Protein AF-A0A8X6NYB4-F1 (afdb_monomer)

Secondary structure (DSSP, 8-state):
-EETTEE--EEE-TT-SSEEE-GGG--GGGEEEEEEEEE-TT-S-EEEEEEEEEEEE-SS-EEEEEEEEPTT--TTPPEEE-HHHHHHHHHHHHT---SS----TT--S----GGGHHHHTT--PPP-

Structure (mmCIF, N/CA/C/O backbone):
data_AF-A0A8X6NYB4-F1
#
_entry.id   AF-A0A8X6NYB4-F1
#
loop_
_atom_site.group_PDB
_atom_site.id
_atom_site.type_symbol
_atom_site.label_atom_id
_atom_site.label_alt_id
_atom_site.label_comp_id
_atom_site.label_asym_id
_atom_site.label_entity_id
_atom_site.label_seq_id
_atom_site.pdbx_PDB_ins_code
_atom_site.Cartn_x
_atom_site.Cartn_y
_atom_site.Cartn_z
_atom_site.occupancy
_atom_site.B_iso_or_equiv
_atom_site.auth_seq_id
_atom_site.auth_comp_id
_atom_site.auth_asym_id
_atom_site.auth_atom_id
_atom_site.pdbx_PDB_model_num
ATOM 1 N N . MET A 1 1 ? 2.931 -0.846 11.004 1.00 82.31 1 MET A N 1
ATOM 2 C CA . MET A 1 1 ? 1.506 -1.253 10.955 1.00 82.31 1 MET A CA 1
ATOM 3 C C . MET A 1 1 ? 1.412 -2.686 10.452 1.00 82.31 1 MET A C 1
ATOM 5 O O . MET A 1 1 ? 2.409 -3.200 9.953 1.00 82.31 1 MET A O 1
ATOM 9 N N . GLU A 1 2 ? 0.270 -3.347 10.636 1.00 89.12 2 GLU A N 1
ATOM 10 C CA . GLU A 1 2 ? 0.032 -4.689 10.089 1.00 89.12 2 GLU A CA 1
ATOM 11 C C . GLU A 1 2 ? -0.593 -4.563 8.692 1.00 89.12 2 GLU A C 1
ATOM 13 O O . GLU A 1 2 ? -1.690 -4.018 8.559 1.00 89.12 2 GLU A O 1
ATOM 18 N N . ASN A 1 3 ? 0.101 -5.081 7.677 1.00 84.44 3 ASN A N 1
ATOM 19 C CA . ASN A 1 3 ? -0.322 -5.101 6.279 1.00 84.44 3 ASN A CA 1
ATOM 20 C C . ASN A 1 3 ? -0.546 -6.562 5.870 1.00 84.44 3 ASN A C 1
ATOM 22 O O . ASN A 1 3 ? 0.407 -7.343 5.849 1.00 84.44 3 ASN A O 1
ATOM 26 N N . ASN A 1 4 ? -1.790 -6.953 5.585 1.00 90.00 4 ASN A N 1
ATOM 27 C CA . ASN A 1 4 ? -2.158 -8.339 5.251 1.00 90.00 4 ASN A CA 1
ATOM 28 C C . ASN A 1 4 ? -1.640 -9.394 6.261 1.00 90.00 4 ASN A C 1
ATOM 30 O O . ASN A 1 4 ? -1.272 -10.505 5.883 1.00 90.00 4 ASN A O 1
ATOM 34 N N . GLY A 1 5 ? -1.598 -9.063 7.556 1.00 87.44 5 GLY A N 1
ATOM 35 C CA . GLY A 1 5 ? -1.078 -9.964 8.595 1.00 87.44 5 GLY A CA 1
ATOM 36 C C . GLY A 1 5 ? 0.429 -9.870 8.841 1.00 87.44 5 GLY A C 1
ATOM 37 O O . GLY A 1 5 ? 0.932 -10.541 9.737 1.00 87.44 5 GLY A O 1
ATOM 38 N N . VAL A 1 6 ? 1.157 -9.042 8.084 1.00 89.69 6 VAL A N 1
ATOM 39 C CA . VAL A 1 6 ? 2.609 -8.862 8.222 1.00 89.69 6 VAL A CA 1
ATOM 40 C C . VAL A 1 6 ? 2.913 -7.483 8.800 1.00 89.69 6 VAL A C 1
ATOM 42 O O . VAL A 1 6 ? 2.513 -6.461 8.242 1.00 89.69 6 VAL A O 1
ATOM 45 N N . TYR A 1 7 ? 3.656 -7.429 9.905 1.00 90.62 7 TYR A N 1
ATOM 46 C CA . TYR A 1 7 ? 4.111 -6.160 10.472 1.00 90.62 7 TYR A CA 1
ATOM 47 C C . TYR A 1 7 ? 5.225 -5.543 9.627 1.00 90.62 7 TYR A C 1
ATOM 49 O O . TYR A 1 7 ? 6.216 -6.198 9.304 1.00 90.62 7 TYR A O 1
ATOM 57 N N . ARG A 1 8 ? 5.060 -4.263 9.284 1.00 88.94 8 ARG A N 1
ATOM 58 C CA . ARG A 1 8 ? 6.029 -3.476 8.512 1.00 88.94 8 ARG A CA 1
ATOM 59 C C . ARG A 1 8 ? 6.188 -2.072 9.066 1.00 88.94 8 ARG A C 1
ATOM 61 O O . ARG A 1 8 ? 5.236 -1.482 9.591 1.00 88.94 8 ARG A O 1
ATOM 68 N N . VAL A 1 9 ? 7.384 -1.522 8.882 1.00 92.25 9 VAL A N 1
ATOM 69 C CA . VAL A 1 9 ? 7.592 -0.074 8.936 1.00 92.25 9 VAL A CA 1
ATOM 70 C C . VAL A 1 9 ? 6.829 0.547 7.768 1.00 92.25 9 VAL A C 1
ATOM 72 O O . VAL A 1 9 ? 6.904 0.049 6.644 1.00 92.25 9 VAL A O 1
ATOM 75 N N . CYS A 1 10 ? 6.078 1.612 8.044 1.00 91.19 10 CYS A N 1
ATOM 76 C CA . CYS A 1 10 ? 5.372 2.373 7.021 1.00 91.19 10 CYS A CA 1
ATOM 77 C C . CYS A 1 10 ? 5.995 3.764 6.915 1.00 91.19 10 CYS A C 1
ATOM 79 O O . CYS A 1 10 ? 6.133 4.450 7.929 1.00 91.19 10 CYS A O 1
ATOM 81 N N . LEU A 1 11 ? 6.347 4.177 5.701 1.00 93.62 11 LEU A N 1
ATOM 82 C CA . LEU A 1 11 ? 6.820 5.525 5.401 1.00 93.62 11 LEU A CA 1
ATOM 83 C C . LEU A 1 11 ? 5.698 6.295 4.716 1.00 93.62 11 LEU A C 1
ATOM 85 O O . LEU A 1 11 ? 5.092 5.790 3.776 1.00 93.62 11 LEU A O 1
ATOM 89 N N . ARG A 1 12 ? 5.410 7.511 5.180 1.00 93.31 12 ARG A N 1
ATOM 90 C CA . ARG A 1 12 ? 4.460 8.397 4.504 1.00 93.31 12 ARG A CA 1
ATOM 91 C C . ARG A 1 12 ? 5.171 9.093 3.352 1.00 93.31 12 ARG A C 1
ATOM 93 O O . ARG A 1 12 ? 6.018 9.950 3.591 1.00 93.31 12 ARG A O 1
ATOM 100 N N . ASP A 1 13 ? 4.791 8.745 2.133 1.00 91.44 13 ASP A N 1
ATOM 101 C CA . ASP A 1 13 ? 5.290 9.369 0.917 1.00 91.44 13 ASP A CA 1
ATOM 102 C C . ASP A 1 13 ? 4.283 10.416 0.426 1.00 91.44 13 ASP A C 1
ATOM 104 O O . ASP A 1 13 ? 3.249 10.099 -0.166 1.00 91.44 13 ASP A O 1
ATOM 108 N N . THR A 1 14 ? 4.582 11.689 0.693 1.00 88.31 14 THR A N 1
ATOM 109 C CA . THR A 1 14 ? 3.726 12.805 0.274 1.00 88.31 14 THR A CA 1
ATOM 110 C C . THR A 1 14 ? 3.801 13.102 -1.221 1.00 88.31 14 THR A C 1
ATOM 112 O O . THR A 1 14 ? 2.937 13.817 -1.733 1.00 88.31 14 THR A O 1
ATOM 115 N N . GLY A 1 15 ? 4.794 12.558 -1.926 1.00 86.69 15 GLY 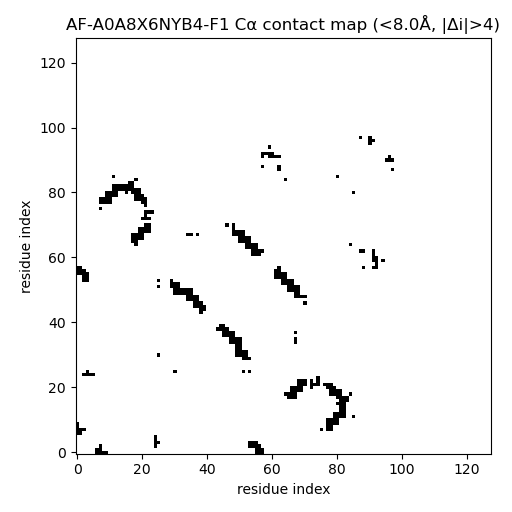A N 1
ATOM 116 C CA . GLY A 1 15 ? 4.901 12.640 -3.379 1.00 86.69 15 GLY A CA 1
ATOM 117 C C . GLY A 1 15 ? 4.076 11.573 -4.096 1.00 86.69 15 GLY A C 1
ATOM 118 O O . GLY A 1 15 ? 3.806 11.722 -5.288 1.00 86.69 15 GLY A O 1
ATOM 119 N N . SER A 1 16 ? 3.640 10.525 -3.388 1.00 87.19 16 SER A N 1
ATOM 120 C CA . SER A 1 16 ? 2.955 9.401 -4.015 1.00 87.19 16 SER A C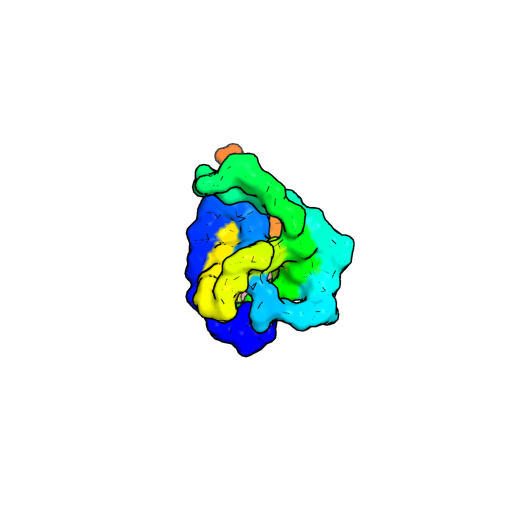A 1
ATOM 121 C C . SER A 1 16 ? 1.430 9.532 -4.022 1.00 87.19 16 SER A C 1
ATOM 123 O O . SER A 1 16 ? 0.772 9.840 -3.019 1.00 87.19 16 SER A O 1
ATOM 125 N N . SER A 1 17 ? 0.849 9.237 -5.185 1.00 85.38 17 SER A N 1
ATOM 126 C CA . SER A 1 17 ? -0.595 9.116 -5.398 1.00 85.38 17 SER A CA 1
ATOM 127 C C . SER A 1 17 ? -1.132 7.712 -5.100 1.00 85.38 17 SER A C 1
ATOM 129 O O . SER A 1 17 ? -2.342 7.556 -4.921 1.00 85.38 17 SER A O 1
ATOM 131 N N . ILE A 1 18 ? -0.253 6.708 -5.019 1.00 91.94 18 ILE A N 1
ATOM 132 C CA . ILE A 1 18 ? -0.599 5.310 -4.760 1.00 91.94 18 ILE A CA 1
ATOM 133 C C . ILE A 1 18 ? 0.334 4.705 -3.715 1.00 91.94 18 ILE A C 1
ATOM 135 O O . ILE A 1 18 ? 1.500 5.076 -3.601 1.00 91.94 18 ILE A O 1
ATOM 139 N N . ASP A 1 19 ? -0.173 3.759 -2.940 1.00 94.88 19 ASP A N 1
ATOM 140 C CA . ASP A 1 19 ? 0.683 3.022 -2.026 1.00 94.88 19 ASP A CA 1
ATOM 141 C C . ASP A 1 19 ? 1.645 2.111 -2.792 1.00 94.88 19 ASP A C 1
ATOM 143 O O . ASP A 1 19 ? 1.325 1.610 -3.874 1.00 94.88 19 ASP A O 1
ATOM 147 N N . VAL A 1 20 ? 2.802 1.840 -2.194 1.00 94.44 20 VAL A N 1
ATOM 148 C CA . VAL A 1 20 ? 3.753 0.853 -2.706 1.00 94.44 20 VAL A CA 1
ATOM 149 C C . VAL A 1 20 ? 4.049 -0.164 -1.616 1.00 94.44 20 VAL A C 1
ATOM 151 O O . VAL A 1 20 ? 4.368 0.177 -0.476 1.00 94.44 20 VAL A O 1
ATOM 154 N N . CYS A 1 21 ? 3.941 -1.435 -1.974 1.00 94.69 21 CYS A N 1
ATOM 155 C CA . CYS A 1 21 ? 4.174 -2.563 -1.087 1.00 94.69 21 CYS A CA 1
ATOM 156 C C . CYS A 1 21 ? 5.191 -3.526 -1.699 1.00 94.69 21 CYS A C 1
ATOM 158 O O . CYS A 1 21 ? 5.522 -3.446 -2.881 1.00 94.69 21 CYS A O 1
ATOM 160 N N . VAL A 1 22 ? 5.680 -4.467 -0.900 1.00 93.50 22 VAL A N 1
ATOM 161 C CA . VAL A 1 22 ? 6.563 -5.528 -1.391 1.00 93.50 22 VAL A CA 1
ATOM 162 C C . VAL A 1 22 ? 5.766 -6.796 -1.664 1.00 93.50 22 VAL A C 1
ATOM 164 O O . VAL A 1 22 ? 4.747 -7.050 -1.023 1.00 93.50 22 VAL A O 1
ATOM 167 N N . ARG A 1 23 ? 6.260 -7.666 -2.547 1.00 93.38 23 ARG A N 1
ATOM 168 C CA . ARG A 1 23 ? 5.539 -8.896 -2.906 1.00 93.38 23 ARG A CA 1
ATOM 169 C C . ARG A 1 23 ? 5.287 -9.835 -1.718 1.00 93.38 23 ARG A C 1
ATOM 171 O O . ARG A 1 23 ? 4.268 -10.514 -1.691 1.00 93.38 23 ARG A O 1
ATOM 178 N N . SER A 1 24 ? 6.176 -9.856 -0.725 1.00 91.19 24 SER A N 1
ATOM 179 C CA . SER A 1 24 ? 6.101 -10.789 0.410 1.00 91.19 24 SER A CA 1
ATOM 180 C C . SER A 1 24 ? 4.928 -10.553 1.371 1.00 91.19 24 SER A C 1
ATOM 182 O O . SER A 1 24 ? 4.641 -11.436 2.173 1.00 91.19 24 SER A O 1
ATOM 184 N N . CYS A 1 25 ? 4.220 -9.418 1.295 1.00 87.38 25 CYS A N 1
ATOM 185 C CA . CYS A 1 25 ? 2.976 -9.209 2.050 1.00 87.38 25 CYS A CA 1
ATOM 186 C C . CYS A 1 25 ? 1.702 -9.530 1.245 1.00 87.38 25 CYS A C 1
ATOM 188 O O . CYS A 1 25 ? 0.601 -9.247 1.712 1.00 87.38 25 CYS A O 1
ATOM 190 N N . ILE A 1 26 ? 1.826 -10.093 0.039 1.00 94.00 26 ILE A N 1
ATOM 191 C CA . ILE A 1 26 ? 0.720 -10.238 -0.916 1.00 94.00 26 ILE A CA 1
ATOM 192 C C . ILE A 1 26 ? 0.514 -11.709 -1.266 1.00 94.00 26 ILE A C 1
ATOM 194 O O . ILE A 1 26 ? 1.428 -12.366 -1.767 1.00 94.00 26 ILE A O 1
ATOM 198 N N . LYS A 1 27 ? -0.701 -12.221 -1.064 1.00 95.19 27 LYS A N 1
ATOM 199 C CA . LYS A 1 27 ? -1.108 -13.537 -1.579 1.00 95.19 27 LYS A CA 1
ATOM 200 C C . LYS A 1 27 ? -1.556 -13.403 -3.030 1.00 95.19 27 LYS A C 1
ATOM 202 O O . LYS A 1 27 ? -1.861 -12.312 -3.496 1.00 95.19 27 LYS A O 1
ATOM 207 N N . GLU A 1 28 ? -1.622 -14.500 -3.777 1.00 94.25 28 GLU A N 1
ATOM 208 C CA . GLU A 1 28 ? -2.164 -14.441 -5.146 1.00 94.25 28 GLU A CA 1
ATOM 209 C C . GLU A 1 28 ? -3.618 -13.962 -5.183 1.00 94.25 28 GLU A C 1
ATOM 211 O O . GLU A 1 28 ? -3.970 -13.170 -6.047 1.00 94.25 28 GLU A O 1
ATOM 216 N N . SER A 1 29 ? -4.427 -14.335 -4.187 1.00 95.94 29 SER A N 1
ATOM 217 C CA . SER A 1 29 ? -5.816 -13.878 -4.048 1.00 95.94 29 SER A CA 1
ATOM 218 C C . SER A 1 29 ? -5.972 -12.372 -3.825 1.00 95.94 29 SER A C 1
ATOM 220 O O . SER A 1 29 ? -7.078 -11.854 -3.946 1.00 95.94 29 SER A O 1
ATOM 222 N N . ASP A 1 30 ? -4.896 -11.680 -3.444 1.00 96.31 30 ASP A N 1
ATOM 223 C CA . ASP A 1 30 ? -4.914 -10.238 -3.198 1.00 96.31 30 ASP A CA 1
ATOM 224 C C . ASP A 1 30 ? -4.626 -9.437 -4.479 1.00 96.31 30 ASP A C 1
ATOM 226 O O . ASP A 1 30 ? -4.801 -8.219 -4.487 1.00 96.31 30 ASP A O 1
ATOM 230 N N . LEU A 1 31 ? -4.180 -10.093 -5.556 1.00 97.19 31 LEU A N 1
ATOM 231 C CA . LEU A 1 31 ? -3.923 -9.449 -6.842 1.00 97.19 31 LEU A CA 1
ATOM 232 C C . LEU A 1 31 ? -5.236 -9.031 -7.506 1.00 97.19 31 LEU A C 1
ATOM 234 O O . LEU A 1 31 ? -6.216 -9.774 -7.507 1.00 97.19 31 LEU A O 1
ATOM 238 N N . LEU A 1 32 ? -5.242 -7.838 -8.098 1.00 96.69 32 LEU A N 1
ATOM 239 C CA . LEU A 1 32 ? -6.439 -7.261 -8.717 1.00 96.69 32 LEU A CA 1
ATOM 240 C C . LEU A 1 32 ? -6.539 -7.521 -10.225 1.00 96.69 32 LEU A C 1
ATOM 242 O O . LEU A 1 32 ? -7.564 -7.206 -10.820 1.00 96.69 32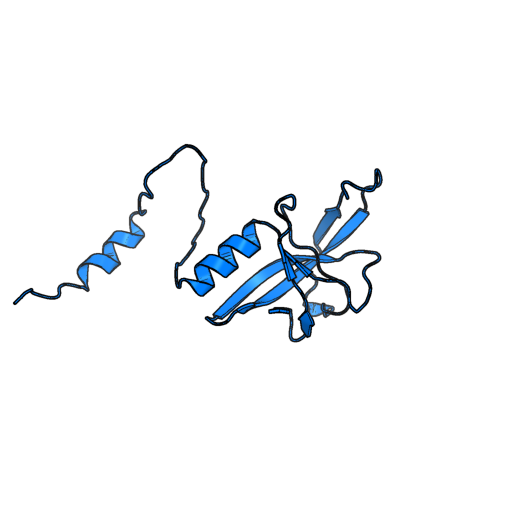 LEU A O 1
ATOM 246 N N . GLY A 1 33 ? -5.487 -8.062 -10.847 1.00 96.38 33 GLY A N 1
ATOM 247 C CA . GLY A 1 33 ? -5.396 -8.182 -12.308 1.00 96.38 33 GLY A CA 1
ATOM 248 C C . GLY A 1 33 ? -5.285 -6.833 -13.031 1.00 96.38 33 GLY A C 1
ATOM 249 O O . GLY A 1 33 ? -5.449 -6.771 -14.244 1.00 96.38 33 GLY A O 1
ATOM 250 N N . GLU A 1 34 ? -5.034 -5.757 -12.284 1.00 96.06 34 GLU A N 1
ATOM 251 C CA . GLU A 1 34 ? -4.764 -4.411 -12.783 1.00 96.06 34 GLU A CA 1
ATOM 252 C C . GLU A 1 34 ? -3.267 -4.115 -12.632 1.00 96.06 34 GLU A C 1
ATOM 254 O O . GLU A 1 34 ? -2.663 -4.528 -11.639 1.00 96.06 34 GLU A O 1
ATOM 259 N N . ASP A 1 35 ? -2.703 -3.331 -13.549 1.00 95.50 35 ASP A N 1
ATOM 260 C CA . ASP A 1 35 ? -1.312 -2.876 -13.501 1.00 95.50 35 ASP A CA 1
ATOM 261 C C . ASP A 1 35 ? -1.228 -1.344 -13.464 1.00 95.50 35 ASP A C 1
ATOM 263 O O . ASP A 1 35 ? -2.104 -0.633 -13.967 1.00 95.50 35 ASP A O 1
ATOM 267 N N . VAL A 1 36 ? -0.148 -0.821 -12.883 1.00 94.12 36 VAL A N 1
ATOM 268 C CA . VAL A 1 36 ? 0.171 0.610 -12.853 1.00 94.12 36 VAL A CA 1
ATOM 269 C C . VAL A 1 36 ? 1.622 0.847 -13.255 1.00 94.12 36 VAL A C 1
ATOM 271 O O . VAL A 1 36 ? 2.509 0.065 -12.926 1.00 94.12 36 VAL A O 1
ATOM 274 N N . TRP A 1 37 ? 1.880 1.960 -13.936 1.00 92.69 37 TRP A N 1
ATOM 275 C CA . TRP A 1 37 ? 3.239 2.410 -14.213 1.00 92.69 37 TRP A CA 1
ATOM 276 C C . TRP A 1 37 ? 3.778 3.215 -13.031 1.00 92.69 37 TRP A C 1
ATOM 278 O O . TRP A 1 37 ? 3.239 4.269 -12.691 1.00 92.69 37 TRP A O 1
ATOM 288 N N . LEU A 1 38 ? 4.848 2.723 -12.414 1.00 88.19 38 LEU A N 1
ATOM 289 C CA . LEU A 1 38 ? 5.593 3.425 -11.378 1.00 88.19 38 LEU A CA 1
ATOM 290 C C . LEU A 1 38 ? 6.787 4.140 -12.002 1.00 88.19 38 LEU A C 1
ATOM 292 O O . LEU A 1 38 ? 7.621 3.510 -12.652 1.00 88.19 38 LEU A O 1
ATOM 296 N N . LYS A 1 39 ? 6.884 5.448 -11.762 1.00 86.19 39 LYS A N 1
ATOM 297 C CA . LYS A 1 39 ? 8.074 6.244 -12.061 1.00 86.19 39 LYS A CA 1
ATOM 298 C C . LYS A 1 39 ? 8.708 6.687 -10.751 1.00 86.19 39 LYS A C 1
ATOM 300 O O . LYS A 1 39 ? 8.084 7.419 -9.982 1.00 86.19 39 LYS A O 1
ATOM 305 N N . SER A 1 40 ? 9.932 6.239 -10.500 1.00 79.88 40 SER A N 1
ATOM 306 C CA . SER A 1 40 ? 10.717 6.721 -9.365 1.00 79.88 40 SER A CA 1
ATOM 307 C C . SER A 1 40 ? 11.286 8.107 -9.685 1.00 79.88 40 SER A C 1
ATOM 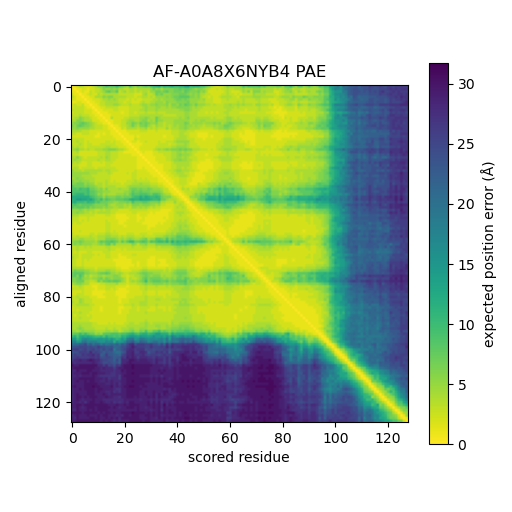309 O O . SER A 1 40 ? 11.711 8.333 -10.810 1.00 79.88 40 SER A O 1
ATOM 311 N N . PRO A 1 41 ? 11.370 9.046 -8.729 1.00 80.50 41 PRO A N 1
ATOM 312 C CA . PRO A 1 41 ? 12.138 10.278 -8.924 1.00 80.50 41 PRO A CA 1
ATOM 313 C C . PRO A 1 41 ? 13.646 10.040 -9.103 1.00 80.50 41 PRO A C 1
ATOM 315 O O . PRO A 1 41 ? 14.351 10.931 -9.563 1.00 80.50 41 PRO A O 1
ATOM 318 N N . LEU A 1 42 ? 14.139 8.869 -8.686 1.00 82.19 42 LEU A N 1
ATOM 319 C CA . LEU A 1 42 ? 15.554 8.489 -8.742 1.00 82.19 42 LEU A CA 1
ATOM 320 C C . LEU A 1 42 ? 15.920 7.699 -10.004 1.00 82.19 42 LEU A C 1
ATOM 322 O O . LEU A 1 42 ? 17.094 7.397 -10.196 1.00 82.19 42 LEU A O 1
ATOM 326 N N . ASP A 1 43 ? 14.931 7.332 -10.820 1.00 80.75 43 ASP A N 1
ATOM 327 C CA . ASP A 1 43 ? 15.126 6.531 -12.025 1.00 80.75 43 ASP A CA 1
ATOM 328 C C . ASP A 1 43 ? 14.334 7.138 -13.188 1.00 80.75 43 ASP A C 1
ATOM 330 O O . ASP A 1 43 ? 13.170 7.520 -13.047 1.00 80.75 43 ASP A O 1
ATOM 334 N N . ASP A 1 44 ? 14.956 7.221 -14.358 1.00 83.19 44 ASP A N 1
ATOM 335 C CA . ASP A 1 44 ? 14.277 7.676 -15.570 1.00 83.19 44 ASP A CA 1
ATOM 336 C C . ASP A 1 44 ? 13.398 6.576 -16.186 1.00 83.19 44 ASP A C 1
ATOM 338 O O . ASP A 1 44 ? 12.544 6.860 -17.036 1.00 83.19 44 ASP A O 1
ATOM 342 N N . VAL A 1 45 ? 13.555 5.329 -15.731 1.00 86.19 45 VAL A N 1
ATOM 343 C CA . VAL A 1 45 ? 12.769 4.181 -16.180 1.00 86.19 45 VAL A CA 1
ATOM 344 C C . VAL A 1 45 ? 11.421 4.113 -15.455 1.00 86.19 45 VAL A C 1
ATOM 346 O O . VAL A 1 45 ? 11.304 4.289 -14.243 1.00 86.19 45 VAL A O 1
ATOM 349 N N . CYS A 1 46 ? 10.364 3.839 -16.224 1.00 87.25 46 CYS A N 1
ATOM 350 C CA . CYS A 1 46 ? 9.052 3.492 -15.686 1.00 87.25 46 CYS A CA 1
ATOM 351 C C . CYS A 1 46 ? 8.900 1.970 -15.635 1.00 87.25 46 CYS A C 1
ATOM 353 O O . CYS A 1 46 ? 9.172 1.282 -16.620 1.00 87.25 46 CYS A O 1
ATOM 355 N N . HIS A 1 47 ? 8.400 1.449 -14.519 1.00 87.62 47 HIS A N 1
ATOM 356 C CA . HIS A 1 47 ? 8.152 0.021 -14.335 1.00 87.62 47 HIS A CA 1
ATOM 357 C C . HIS A 1 47 ? 6.654 -0.264 -14.317 1.00 87.62 47 HIS A C 1
ATOM 359 O O . HIS A 1 47 ? 5.896 0.450 -13.667 1.00 87.62 47 HIS A O 1
ATOM 365 N N . CYS A 1 48 ? 6.226 -1.319 -15.008 1.00 93.00 48 CYS A N 1
ATOM 366 C CA . CYS A 1 48 ? 4.866 -1.831 -14.888 1.00 93.00 48 CYS A CA 1
ATOM 367 C C . CYS A 1 48 ? 4.787 -2.715 -13.640 1.00 93.00 48 CYS A C 1
ATOM 369 O O . CYS A 1 48 ? 5.502 -3.714 -13.542 1.00 93.00 48 CYS A O 1
ATOM 371 N N . SER A 1 49 ? 3.936 -2.338 -12.692 1.00 94.25 49 SER A N 1
ATOM 372 C CA . SER A 1 49 ? 3.766 -3.017 -11.412 1.00 94.25 49 SER A CA 1
ATOM 373 C C . SER A 1 49 ? 2.319 -3.466 -11.234 1.00 94.25 49 SER A C 1
ATOM 375 O O . SER A 1 49 ? 1.416 -2.636 -11.357 1.00 94.25 49 SER A O 1
ATOM 377 N N . PRO A 1 50 ? 2.077 -4.733 -10.863 1.00 96.38 50 PRO A N 1
ATOM 378 C CA . PRO A 1 50 ? 0.734 -5.197 -10.561 1.00 96.38 50 PRO A CA 1
ATOM 379 C C . PRO A 1 50 ? 0.182 -4.522 -9.311 1.00 96.38 50 PRO A C 1
ATOM 381 O O . PRO A 1 50 ? 0.918 -4.191 -8.372 1.00 96.38 50 PRO A O 1
ATOM 384 N N . LEU A 1 51 ? -1.136 -4.349 -9.297 1.00 97.25 51 LEU A N 1
ATOM 385 C CA . LEU A 1 51 ? -1.881 -3.845 -8.157 1.00 97.25 51 LEU A CA 1
ATOM 386 C C . LEU A 1 51 ? -2.392 -4.986 -7.284 1.00 97.25 51 LEU A C 1
ATOM 388 O O . LEU A 1 51 ? -2.943 -5.986 -7.754 1.00 97.25 51 LEU A O 1
ATOM 392 N N . ALA A 1 52 ? -2.270 -4.776 -5.981 1.00 96.88 52 ALA A N 1
ATOM 393 C CA . ALA A 1 52 ? -2.811 -5.654 -4.965 1.00 96.88 52 ALA A CA 1
ATOM 394 C C . ALA A 1 52 ? -3.729 -4.898 -4.010 1.00 96.88 52 ALA A C 1
ATOM 396 O O . ALA A 1 52 ? -3.536 -3.715 -3.712 1.00 96.88 52 ALA A O 1
ATOM 397 N N . LYS A 1 53 ? -4.721 -5.614 -3.488 1.00 96.69 53 LYS A N 1
ATOM 398 C CA . LYS A 1 53 ? -5.526 -5.174 -2.359 1.00 96.69 53 LYS A CA 1
ATOM 399 C C . LYS A 1 53 ? -4.722 -5.349 -1.075 1.00 96.69 53 LYS A C 1
ATOM 401 O O . LYS A 1 53 ? -4.274 -6.445 -0.745 1.00 96.69 53 LYS A O 1
ATOM 406 N N . ILE A 1 54 ? -4.599 -4.268 -0.319 1.00 95.00 54 ILE A N 1
ATOM 407 C CA . ILE A 1 54 ? -3.949 -4.255 0.986 1.00 95.00 54 ILE A CA 1
ATOM 408 C C . ILE A 1 54 ? -4.989 -3.990 2.051 1.00 95.00 54 ILE A C 1
ATOM 410 O O . ILE A 1 54 ? -5.754 -3.029 1.971 1.00 95.00 54 ILE A O 1
ATOM 414 N N . LYS A 1 55 ? -4.975 -4.835 3.072 1.00 94.38 55 LYS A N 1
ATOM 415 C CA . LYS A 1 55 ? -5.651 -4.616 4.338 1.00 94.38 55 LYS A CA 1
ATOM 416 C C . LYS A 1 55 ? -4.641 -4.067 5.341 1.00 94.38 55 LYS A C 1
ATOM 418 O O . LYS A 1 55 ? -3.698 -4.772 5.700 1.00 94.38 55 LYS A O 1
ATOM 423 N N . ILE A 1 56 ? -4.857 -2.841 5.806 1.00 92.12 56 ILE A N 1
ATOM 424 C CA . ILE A 1 56 ? -4.036 -2.212 6.847 1.00 92.12 56 ILE A CA 1
ATOM 425 C C . ILE A 1 56 ? -4.849 -2.183 8.136 1.00 92.12 56 ILE A C 1
ATOM 427 O O . ILE A 1 56 ? -5.938 -1.602 8.166 1.00 92.12 56 ILE A O 1
ATOM 431 N N . LYS A 1 57 ? -4.329 -2.793 9.205 1.00 90.94 57 LYS A N 1
ATOM 432 C CA . LYS A 1 57 ? -4.929 -2.649 10.537 1.00 90.94 57 LYS A CA 1
ATOM 433 C C . LYS A 1 57 ? -4.402 -1.398 11.229 1.00 90.94 57 LYS A C 1
ATOM 435 O O . LYS A 1 57 ? -3.190 -1.181 11.309 1.00 90.94 57 LYS A O 1
ATOM 440 N N . THR A 1 58 ? -5.329 -0.614 11.760 1.00 85.94 58 THR A N 1
ATOM 441 C CA . THR A 1 58 ? -5.075 0.547 12.615 1.00 85.94 58 THR A CA 1
ATOM 442 C C . THR A 1 58 ? -5.527 0.234 14.041 1.00 85.94 58 THR A C 1
ATOM 444 O O . THR A 1 58 ? -6.106 -0.815 14.321 1.00 85.94 58 THR A O 1
ATOM 447 N N . ILE A 1 59 ? -5.284 1.162 14.965 1.00 85.06 59 ILE A N 1
ATOM 448 C CA . ILE A 1 59 ? -5.681 1.017 16.373 1.00 85.06 59 ILE A CA 1
ATOM 449 C C . ILE A 1 59 ? -7.216 0.987 16.518 1.00 85.06 59 ILE A C 1
ATOM 451 O O . ILE A 1 59 ? -7.746 0.402 17.458 1.00 85.06 59 ILE A O 1
ATOM 455 N N . ARG A 1 60 ? -7.943 1.621 15.586 1.00 84.31 60 ARG A N 1
ATOM 456 C CA . ARG A 1 60 ? -9.401 1.829 15.660 1.00 84.31 60 ARG A CA 1
ATOM 457 C C . ARG A 1 60 ? -10.203 1.074 14.608 1.00 84.31 60 ARG A C 1
ATOM 459 O O . ARG A 1 60 ? -11.425 1.198 14.581 1.00 84.31 60 ARG A O 1
ATOM 466 N N . GLY A 1 61 ? -9.547 0.303 13.750 1.00 86.62 61 GLY A N 1
ATOM 467 C CA . GLY A 1 61 ? -10.228 -0.455 12.716 1.00 86.62 61 GLY A CA 1
ATOM 468 C C . GLY A 1 61 ? -9.282 -0.965 11.648 1.00 86.62 61 GLY A C 1
ATOM 469 O O . GLY A 1 61 ? -8.092 -1.174 11.868 1.00 86.62 61 GLY A O 1
ATOM 470 N N . GLU A 1 62 ? -9.836 -1.188 10.468 1.00 90.38 62 GLU A N 1
ATOM 471 C CA . GLU A 1 62 ? -9.112 -1.730 9.331 1.00 90.38 62 GLU A CA 1
ATOM 472 C C . GLU A 1 62 ? -9.491 -0.922 8.096 1.00 90.38 62 GLU A C 1
ATOM 474 O O . GLU A 1 62 ? -10.658 -0.567 7.912 1.00 90.38 62 GLU A O 1
ATOM 479 N N . ILE A 1 63 ? -8.510 -0.637 7.247 1.00 90.69 63 ILE A N 1
ATOM 480 C CA . ILE A 1 63 ? -8.738 0.009 5.957 1.00 90.69 63 ILE A CA 1
ATOM 481 C C . ILE A 1 63 ? -8.312 -0.923 4.829 1.00 90.69 63 ILE A C 1
ATOM 483 O O . ILE A 1 63 ? -7.397 -1.735 4.982 1.00 90.69 63 ILE A O 1
ATOM 487 N N . TYR A 1 64 ? -8.973 -0.780 3.684 1.00 91.75 64 TYR A N 1
ATOM 488 C CA . TYR A 1 64 ? -8.597 -1.459 2.453 1.00 91.75 64 TYR A CA 1
ATOM 489 C C . TYR A 1 64 ? -8.148 -0.431 1.427 1.00 91.75 64 TYR A C 1
ATOM 491 O O . TYR A 1 64 ? -8.847 0.551 1.182 1.00 91.75 64 TYR A O 1
ATOM 499 N N . THR A 1 65 ? -6.997 -0.672 0.817 1.00 93.12 65 THR A N 1
ATOM 500 C CA . THR A 1 65 ? -6.414 0.208 -0.195 1.00 93.12 65 THR A CA 1
ATOM 501 C C . THR A 1 65 ? -5.794 -0.605 -1.326 1.00 93.12 65 THR A C 1
ATOM 503 O O . THR A 1 65 ? -5.653 -1.826 -1.218 1.00 93.12 65 THR A O 1
ATOM 506 N N . LYS A 1 66 ? -5.481 0.059 -2.438 1.00 94.94 66 LYS A N 1
ATOM 507 C CA . LYS A 1 66 ? -4.733 -0.526 -3.552 1.00 94.94 66 LYS A CA 1
ATOM 508 C C . LYS A 1 66 ? -3.275 -0.100 -3.422 1.00 94.94 66 LYS A C 1
ATOM 510 O O . LYS A 1 66 ? -3.010 1.088 -3.247 1.00 94.94 66 LYS A O 1
ATOM 515 N N . ALA A 1 67 ? -2.355 -1.046 -3.555 1.00 95.81 67 ALA A N 1
ATOM 516 C CA . ALA A 1 67 ? -0.929 -0.762 -3.607 1.00 95.81 67 ALA A CA 1
ATOM 517 C C . ALA A 1 67 ? -0.299 -1.396 -4.838 1.00 95.81 67 ALA A C 1
ATOM 519 O O . ALA A 1 67 ? -0.643 -2.516 -5.221 1.00 95.81 67 ALA A O 1
ATOM 520 N N . ALA A 1 68 ? 0.652 -0.683 -5.424 1.00 96.00 68 ALA A N 1
ATOM 521 C CA . ALA A 1 68 ? 1.533 -1.236 -6.429 1.00 96.00 68 ALA A CA 1
ATOM 522 C C . ALA A 1 68 ? 2.576 -2.137 -5.766 1.00 96.00 68 ALA A C 1
ATOM 524 O O . ALA A 1 68 ? 3.083 -1.834 -4.680 1.00 96.00 68 ALA A O 1
ATOM 525 N N . ILE A 1 69 ? 2.907 -3.250 -6.411 1.00 95.38 69 ILE A N 1
ATOM 526 C CA . ILE A 1 69 ? 3.972 -4.131 -5.939 1.00 95.38 69 ILE A CA 1
ATOM 527 C C . ILE A 1 69 ? 5.309 -3.629 -6.490 1.00 95.38 69 ILE A C 1
ATOM 529 O O . ILE A 1 69 ? 5.500 -3.543 -7.705 1.00 95.38 69 ILE A O 1
ATOM 533 N N . LYS A 1 70 ? 6.245 -3.315 -5.591 1.00 91.56 70 LYS A N 1
ATOM 534 C CA . LYS A 1 70 ? 7.616 -2.926 -5.932 1.00 91.56 70 LYS A CA 1
ATOM 535 C C . LYS A 1 70 ? 8.323 -4.094 -6.651 1.00 91.56 70 LYS A C 1
ATOM 537 O O . LYS A 1 70 ? 8.426 -5.163 -6.041 1.00 91.56 70 LYS A O 1
ATOM 542 N N . PRO A 1 71 ? 8.811 -3.921 -7.897 1.00 86.00 71 PRO A N 1
ATOM 543 C CA . PRO A 1 71 ? 9.387 -5.011 -8.698 1.00 86.00 71 PRO A CA 1
ATOM 544 C C . PRO A 1 71 ? 10.624 -5.664 -8.068 1.00 86.00 71 PRO A C 1
ATOM 546 O O . PRO A 1 71 ? 10.811 -6.873 -8.155 1.00 86.00 71 PRO A O 1
ATOM 549 N N . ASP A 1 72 ? 11.450 -4.860 -7.409 1.00 85.44 72 ASP A N 1
ATOM 550 C CA . ASP A 1 72 ? 12.751 -5.200 -6.828 1.00 85.44 72 ASP A CA 1
ATOM 551 C C . ASP A 1 72 ? 12.745 -5.098 -5.290 1.00 85.44 72 ASP A C 1
ATOM 553 O O . ASP A 1 72 ? 13.787 -4.980 -4.643 1.00 85.44 72 ASP A O 1
ATOM 557 N N . GLY A 1 73 ? 11.552 -5.123 -4.689 1.00 84.31 73 GLY A N 1
ATOM 558 C CA . GLY A 1 73 ? 11.381 -4.956 -3.252 1.00 84.31 73 GLY A CA 1
ATOM 559 C C . GLY A 1 73 ? 11.951 -6.121 -2.447 1.00 84.31 73 GLY A C 1
ATOM 560 O O . GLY A 1 73 ? 11.627 -7.285 -2.698 1.00 84.31 73 GLY A O 1
ATOM 561 N N . ARG A 1 74 ? 12.750 -5.810 -1.423 1.00 87.62 74 ARG A N 1
ATOM 562 C CA . ARG A 1 74 ? 13.255 -6.816 -0.480 1.00 87.62 74 ARG A CA 1
ATOM 563 C C . ARG A 1 74 ? 12.189 -7.219 0.532 1.00 87.62 74 ARG A C 1
ATOM 565 O O . ARG A 1 74 ? 11.207 -6.518 0.777 1.00 87.62 74 ARG A O 1
ATOM 572 N N . GLY A 1 75 ? 12.380 -8.392 1.132 1.00 86.25 75 GLY A N 1
ATOM 573 C CA . GLY A 1 75 ? 11.452 -8.957 2.109 1.00 86.25 75 GLY A CA 1
ATOM 574 C C . GLY A 1 75 ? 11.197 -8.056 3.317 1.00 86.25 75 GLY A C 1
ATOM 575 O O . GLY A 1 75 ? 10.124 -8.142 3.894 1.00 86.25 75 GLY A O 1
ATOM 576 N N . ASP A 1 76 ? 12.125 -7.172 3.654 1.00 88.81 76 ASP A N 1
ATOM 577 C CA . ASP A 1 76 ? 12.121 -6.249 4.789 1.00 88.81 76 ASP A CA 1
ATOM 578 C C . ASP A 1 76 ? 11.878 -4.782 4.401 1.00 88.81 76 ASP A C 1
ATOM 580 O O . ASP A 1 76 ? 11.715 -3.942 5.286 1.00 88.81 76 ASP A O 1
ATOM 584 N N . AS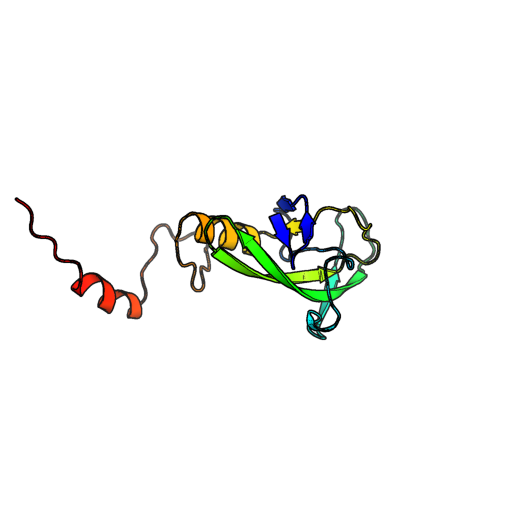P A 1 77 ? 11.780 -4.477 3.101 1.00 92.25 77 ASP A N 1
ATOM 585 C CA . ASP A 1 77 ? 11.536 -3.115 2.625 1.00 92.25 77 ASP A CA 1
ATOM 586 C C . ASP A 1 77 ? 10.239 -2.539 3.243 1.00 92.25 77 ASP A C 1
ATOM 588 O O . ASP A 1 77 ? 9.248 -3.265 3.457 1.00 92.25 77 ASP A O 1
ATOM 592 N N . PRO A 1 78 ? 10.227 -1.228 3.548 1.00 93.00 78 PRO A N 1
ATOM 593 C CA . PRO A 1 78 ? 9.080 -0.575 4.153 1.00 93.00 78 PRO A CA 1
ATOM 594 C C . PRO A 1 78 ? 7.906 -0.489 3.178 1.00 93.00 78 PRO A C 1
ATOM 596 O O . PRO A 1 78 ? 8.065 -0.441 1.959 1.00 93.00 78 PRO A O 1
ATOM 599 N N . TYR A 1 79 ? 6.705 -0.407 3.740 1.00 93.69 79 TYR A N 1
ATOM 600 C CA . TYR A 1 79 ? 5.515 -0.043 2.981 1.00 93.69 79 TYR A CA 1
ATOM 601 C C . TYR A 1 79 ? 5.493 1.476 2.778 1.00 93.69 79 TYR A C 1
ATOM 603 O O . TYR A 1 79 ? 5.623 2.221 3.753 1.00 93.69 79 TYR A O 1
ATOM 611 N N . LEU A 1 80 ? 5.299 1.946 1.549 1.00 94.00 80 LEU A N 1
ATOM 612 C CA . LEU A 1 80 ? 5.134 3.370 1.263 1.00 94.00 80 LEU A CA 1
ATOM 613 C C . LEU A 1 80 ? 3.643 3.703 1.222 1.00 94.00 80 LEU A C 1
ATOM 615 O O . LEU A 1 80 ? 2.901 3.206 0.377 1.00 94.00 80 LEU A O 1
ATOM 619 N N . LEU A 1 81 ? 3.203 4.534 2.160 1.00 93.94 81 LEU A N 1
ATOM 620 C CA . LEU A 1 81 ? 1.850 5.072 2.221 1.00 93.94 81 LEU A CA 1
ATOM 621 C C . LEU A 1 81 ? 1.753 6.297 1.319 1.00 93.94 81 LEU A C 1
ATOM 623 O O . LEU A 1 81 ? 2.367 7.325 1.611 1.00 93.94 81 LEU A O 1
ATOM 627 N N . GLY A 1 82 ? 0.931 6.201 0.282 1.00 93.06 82 GLY A N 1
ATOM 628 C CA . GLY A 1 82 ? 0.493 7.344 -0.495 1.00 93.06 82 GLY A CA 1
ATOM 629 C C . GLY A 1 82 ? -0.475 8.221 0.298 1.00 93.06 82 GLY A C 1
ATOM 630 O O . GLY A 1 82 ? -1.052 7.831 1.324 1.00 93.06 82 GLY A O 1
ATOM 631 N N . ASN A 1 83 ? -0.679 9.438 -0.201 1.00 91.81 83 ASN A N 1
ATOM 632 C CA . ASN A 1 83 ? -1.445 10.465 0.508 1.00 91.81 83 ASN A CA 1
ATOM 633 C C . ASN A 1 83 ? -2.870 10.032 0.869 1.00 91.81 83 ASN A C 1
ATOM 635 O O . ASN A 1 83 ? -3.310 10.232 2.001 1.00 91.81 83 ASN A O 1
ATOM 639 N N . ARG A 1 84 ? -3.574 9.390 -0.070 1.00 90.19 84 ARG A N 1
ATOM 640 C CA . ARG A 1 84 ? -4.966 8.974 0.131 1.00 90.19 84 ARG A CA 1
ATOM 641 C C . ARG A 1 84 ? -5.101 7.961 1.268 1.00 90.19 84 ARG A C 1
ATOM 643 O O . ARG A 1 84 ? -5.996 8.090 2.099 1.00 90.19 84 ARG A O 1
ATOM 650 N N . SER A 1 85 ? -4.216 6.968 1.328 1.00 91.81 85 SER A N 1
ATOM 651 C CA . SER A 1 85 ? -4.223 5.983 2.411 1.00 91.81 85 SER A CA 1
ATOM 652 C C . SER A 1 85 ? -3.850 6.621 3.745 1.00 91.81 85 SER A C 1
ATOM 654 O O . SER A 1 85 ? -4.484 6.320 4.752 1.00 91.81 85 SER A O 1
ATOM 656 N N . ALA A 1 86 ? -2.882 7.542 3.766 1.00 91.62 86 ALA A N 1
ATOM 657 C CA . ALA A 1 86 ? -2.510 8.258 4.986 1.00 91.62 86 ALA A CA 1
ATOM 658 C C . ALA A 1 86 ? -3.687 9.065 5.575 1.00 91.62 86 ALA A C 1
ATOM 660 O O . ALA A 1 86 ? -3.908 9.035 6.786 1.00 91.62 86 ALA A O 1
ATOM 661 N N . GLU A 1 87 ? -4.479 9.735 4.734 1.00 90.81 87 GLU A N 1
ATOM 662 C CA . GLU A 1 87 ? -5.691 10.456 5.157 1.00 90.81 87 GLU A CA 1
ATOM 663 C C . GLU A 1 87 ? -6.785 9.517 5.684 1.00 90.81 87 GLU A C 1
ATOM 665 O O . GLU A 1 87 ? -7.442 9.818 6.689 1.00 90.81 87 GLU A O 1
ATOM 670 N N . LEU A 1 88 ? -6.962 8.360 5.037 1.00 90.06 88 LEU A N 1
ATOM 671 C CA . LEU A 1 88 ? -7.898 7.326 5.483 1.00 90.06 88 LEU A CA 1
ATOM 672 C C . LEU A 1 88 ? -7.495 6.738 6.838 1.00 90.06 88 LEU A C 1
ATOM 674 O O . LEU A 1 88 ? -8.360 6.569 7.697 1.00 90.06 88 LEU A O 1
ATOM 678 N N . ILE A 1 89 ? -6.204 6.469 7.054 1.00 90.44 89 ILE A N 1
ATOM 679 C CA . ILE A 1 89 ? -5.682 6.012 8.350 1.00 90.44 89 ILE A CA 1
ATOM 680 C C . ILE A 1 89 ? -5.950 7.067 9.414 1.00 90.44 89 ILE A C 1
ATOM 682 O O . ILE A 1 89 ? -6.567 6.746 10.426 1.00 90.44 89 ILE A O 1
ATOM 686 N N . TYR A 1 90 ? -5.551 8.318 9.164 1.00 90.12 90 TYR A N 1
ATOM 687 C CA . TYR A 1 90 ? -5.770 9.414 10.105 1.00 90.12 90 TYR A CA 1
ATOM 688 C C . TYR A 1 90 ? -7.245 9.510 10.500 1.00 90.12 90 TYR A C 1
ATOM 690 O O . TYR A 1 90 ? -7.586 9.583 11.676 1.00 90.12 90 TYR A O 1
ATOM 698 N N . SER A 1 91 ? -8.144 9.432 9.526 1.00 88.12 91 SER A N 1
ATOM 699 C CA . SER A 1 91 ? -9.576 9.560 9.788 1.00 88.12 91 SER A CA 1
ATOM 700 C C . SER A 1 91 ? -10.157 8.351 10.505 1.00 88.12 91 SER A C 1
ATOM 702 O O . SER A 1 91 ? -10.946 8.523 11.432 1.00 88.12 91 SER A O 1
ATOM 704 N N . CYS A 1 92 ? -9.708 7.141 10.165 1.00 86.75 92 CYS A N 1
ATOM 705 C CA . CYS A 1 92 ? -10.020 5.926 10.915 1.00 86.75 92 CYS A CA 1
ATOM 706 C C . CYS A 1 92 ? -9.581 6.063 12.385 1.00 86.75 92 CYS A C 1
ATOM 708 O O . CYS A 1 92 ? -10.359 5.783 13.299 1.00 86.75 92 CYS A O 1
ATOM 710 N N . GLU A 1 93 ? -8.381 6.594 12.623 1.00 87.31 93 GLU A N 1
ATOM 711 C CA . GLU A 1 93 ? -7.828 6.848 13.957 1.00 87.31 93 GLU A CA 1
ATOM 712 C C . GLU A 1 93 ? -8.528 7.991 14.711 1.00 87.31 93 GLU A C 1
ATOM 714 O O . GLU A 1 93 ? -8.549 7.999 15.943 1.00 87.31 93 GLU A O 1
ATOM 719 N N . GLN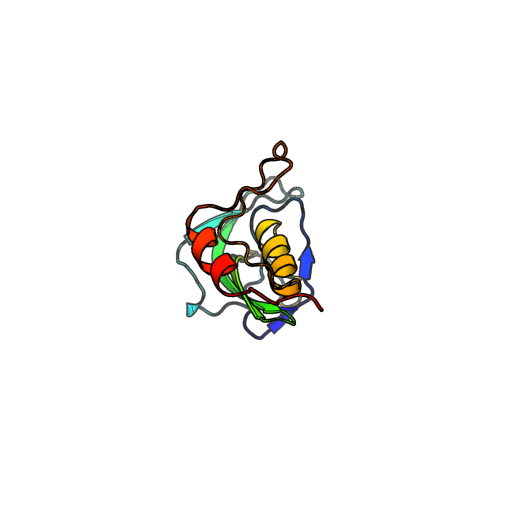 A 1 94 ? -9.181 8.916 14.008 1.00 85.75 94 GLN A N 1
ATOM 720 C CA . GLN A 1 94 ? -10.039 9.940 14.613 1.00 85.75 94 GLN A CA 1
ATOM 721 C C . GLN A 1 94 ? -11.512 9.509 14.726 1.00 85.75 94 GLN A C 1
ATOM 723 O O . GLN A 1 94 ? -12.284 10.136 15.451 1.00 85.75 94 GLN A O 1
ATOM 728 N N . GLY A 1 95 ? -11.907 8.379 14.129 1.00 79.56 95 GLY A N 1
ATOM 729 C CA . GLY A 1 95 ? -13.310 7.950 14.061 1.00 79.56 95 GLY A CA 1
ATOM 730 C C . GLY A 1 95 ? -14.152 8.819 13.130 1.00 79.56 95 GLY A C 1
ATOM 731 O O . GLY A 1 95 ? -15.371 8.883 13.273 1.00 79.56 95 GLY A O 1
ATOM 732 N N . ILE A 1 96 ? -13.493 9.509 12.204 1.00 77.00 96 ILE A N 1
ATOM 733 C CA . ILE A 1 96 ? -14.099 10.352 11.183 1.00 77.00 96 ILE A CA 1
ATOM 734 C C . ILE A 1 96 ? -14.369 9.473 9.959 1.00 77.00 96 ILE A C 1
ATOM 736 O O . ILE A 1 96 ? -13.469 8.805 9.451 1.00 77.00 96 ILE A O 1
ATOM 740 N N . GLN A 1 97 ? -15.605 9.478 9.457 1.00 67.00 97 GLN A N 1
ATOM 741 C CA . GLN A 1 97 ? -15.936 8.797 8.204 1.00 67.00 97 GLN A CA 1
ATOM 742 C C . GLN A 1 97 ? -15.613 9.702 7.008 1.00 67.00 97 GLN A C 1
ATOM 744 O O . GLN A 1 97 ? -16.367 10.624 6.699 1.00 67.00 97 GLN A O 1
ATOM 749 N N . LEU A 1 98 ? -14.506 9.431 6.310 1.00 63.44 98 LEU A N 1
ATOM 750 C CA . LEU A 1 98 ? -14.208 10.061 5.019 1.00 63.44 98 LEU A CA 1
ATOM 751 C C . LEU A 1 98 ? -14.906 9.306 3.884 1.00 63.44 98 LEU A C 1
ATOM 753 O O . LEU A 1 98 ? -14.282 8.561 3.129 1.00 63.44 98 LEU A O 1
ATOM 757 N N . ASN A 1 99 ? -16.209 9.519 3.735 1.00 48.59 99 ASN A N 1
ATOM 758 C CA . 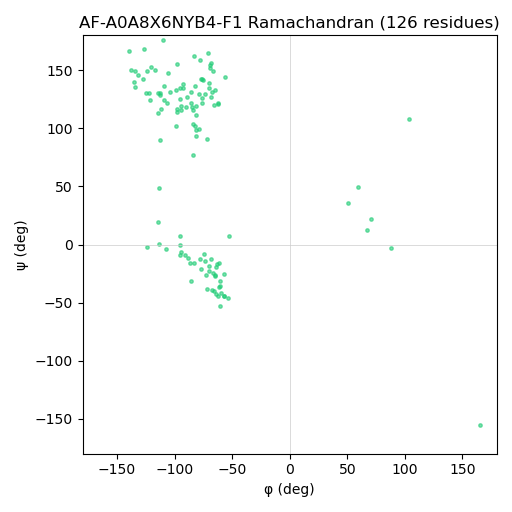ASN A 1 99 ? -16.916 9.083 2.535 1.00 48.59 99 ASN A CA 1
ATOM 759 C C . ASN A 1 99 ? -16.682 10.153 1.449 1.00 48.59 99 ASN A C 1
ATOM 761 O O . ASN A 1 99 ? -17.286 11.219 1.490 1.00 48.59 99 ASN A O 1
ATOM 765 N N . ASN A 1 100 ? -15.771 9.888 0.504 1.00 49.28 100 ASN A N 1
ATOM 766 C CA . ASN A 1 100 ? -15.473 10.735 -0.668 1.00 49.28 100 ASN A CA 1
ATOM 767 C C . ASN A 1 100 ? -15.009 12.179 -0.374 1.00 49.28 100 ASN A C 1
ATOM 769 O O . ASN A 1 100 ? -15.503 13.130 -0.981 1.00 49.28 100 ASN A O 1
ATOM 773 N N . ALA A 1 101 ? -14.022 12.369 0.505 1.00 45.03 101 ALA A N 1
ATOM 774 C CA . ALA A 1 101 ? -13.421 13.688 0.705 1.00 45.03 101 ALA A CA 1
ATOM 775 C C . ALA A 1 101 ? -12.548 14.095 -0.500 1.00 45.03 101 ALA A C 1
ATOM 777 O O . ALA A 1 101 ? -11.357 13.807 -0.560 1.00 45.03 101 ALA A O 1
ATOM 778 N N . VAL A 1 102 ? -13.146 14.781 -1.476 1.00 39.94 102 VAL A N 1
ATOM 779 C CA . VAL A 1 102 ? -12.399 15.622 -2.418 1.00 39.94 102 VAL A CA 1
ATOM 780 C C . VAL A 1 102 ? -12.086 16.923 -1.684 1.00 39.94 102 VAL A C 1
ATOM 782 O O . VAL A 1 102 ? -12.939 17.801 -1.565 1.00 39.94 102 VAL A O 1
ATOM 785 N N . VAL A 1 103 ? -10.870 17.050 -1.155 1.00 42.66 103 VAL A N 1
ATOM 786 C CA . VAL A 1 103 ? -10.404 18.307 -0.558 1.00 42.66 103 VAL A CA 1
ATOM 787 C C . VAL A 1 103 ? -9.924 19.216 -1.686 1.00 42.66 103 VAL A C 1
ATOM 789 O O . VAL A 1 103 ? -8.780 19.148 -2.132 1.00 42.66 103 VAL A O 1
ATOM 792 N N . THR A 1 104 ? -10.803 20.085 -2.186 1.00 38.56 104 THR A N 1
ATOM 793 C CA . THR A 1 104 ? -10.367 21.198 -3.033 1.00 38.56 104 THR A CA 1
ATOM 794 C C . THR A 1 104 ? -9.751 22.275 -2.146 1.00 38.56 104 THR A C 1
ATOM 796 O O . THR A 1 104 ? -10.426 22.825 -1.276 1.00 38.56 104 THR A O 1
ATOM 799 N N . ARG A 1 105 ? -8.485 22.610 -2.408 1.00 39.31 105 ARG A N 1
ATOM 800 C CA . ARG A 1 105 ? -7.646 23.640 -1.756 1.00 39.31 105 ARG A CA 1
ATOM 801 C C . ARG A 1 105 ? -8.225 25.071 -1.659 1.00 39.31 105 ARG A C 1
ATOM 803 O O . ARG A 1 105 ? -7.510 25.974 -1.249 1.00 39.31 105 ARG A O 1
ATOM 810 N N . SER A 1 106 ? -9.490 25.296 -2.012 1.00 43.81 106 SER A N 1
ATOM 811 C CA . SER A 1 106 ? -10.163 26.602 -1.989 1.00 43.81 106 SER A CA 1
ATOM 812 C C . SER A 1 106 ? -11.448 26.671 -1.151 1.00 43.81 106 SER A C 1
ATOM 814 O O . SER A 1 106 ? -12.011 27.756 -1.037 1.00 43.81 106 SER A O 1
ATOM 816 N N . ALA A 1 107 ? -11.922 25.585 -0.533 1.00 38.62 107 ALA A N 1
ATOM 817 C CA . ALA A 1 107 ? -13.174 25.619 0.229 1.00 38.62 107 ALA A CA 1
ATOM 818 C C . ALA A 1 107 ? -12.929 25.424 1.730 1.00 38.62 107 ALA A C 1
ATOM 820 O O . ALA A 1 107 ? -12.963 24.316 2.262 1.00 38.62 107 ALA A O 1
ATOM 821 N N . GLY A 1 108 ? -12.716 26.534 2.436 1.00 40.62 108 GLY A N 1
ATOM 822 C CA . GLY A 1 108 ? -13.045 26.577 3.852 1.00 40.62 108 GLY A CA 1
ATOM 823 C C . GLY A 1 108 ? -14.553 26.362 4.001 1.00 40.62 108 GLY A C 1
ATOM 824 O O . GLY A 1 108 ? -15.323 27.159 3.473 1.00 40.62 108 GLY A O 1
ATOM 825 N N . LYS A 1 109 ? -14.930 25.318 4.751 1.00 37.09 109 LYS A N 1
ATOM 826 C CA . LYS A 1 109 ? -16.285 24.845 5.119 1.00 37.09 109 LYS A CA 1
ATOM 827 C C . LYS A 1 109 ? -16.750 23.610 4.339 1.00 37.09 109 LYS A C 1
ATOM 829 O O . LYS A 1 109 ? -17.123 23.657 3.174 1.00 37.09 109 LYS A O 1
ATOM 834 N N . ILE A 1 110 ? -16.769 22.499 5.072 1.00 47.09 110 ILE A N 1
ATOM 835 C CA . ILE A 1 110 ? -17.427 21.246 4.710 1.00 47.09 110 ILE A CA 1
ATOM 836 C C . ILE A 1 110 ? -18.937 21.515 4.681 1.00 47.09 110 ILE A C 1
ATOM 838 O O . ILE A 1 110 ? -19.511 21.896 5.701 1.00 47.09 110 ILE A O 1
ATOM 842 N N . HIS A 1 111 ? -19.584 21.312 3.534 1.00 35.75 111 HIS A N 1
ATOM 843 C CA . HIS A 1 111 ? -21.042 21.281 3.444 1.00 35.75 111 HIS A CA 1
ATOM 844 C C . HIS A 1 111 ? -21.510 19.820 3.469 1.00 35.75 111 HIS A C 1
ATOM 846 O O . HIS A 1 111 ? -21.195 19.076 2.540 1.00 35.75 111 HIS A O 1
ATOM 852 N N . PRO A 1 112 ? -22.226 19.377 4.518 1.00 39.12 112 PRO A N 1
ATOM 853 C CA . PRO A 1 112 ? -22.777 18.031 4.552 1.00 39.12 112 PRO A CA 1
ATOM 854 C C . PRO A 1 112 ? -23.896 17.891 3.511 1.00 39.12 112 PRO A C 1
ATOM 856 O O . PRO A 1 112 ? -24.842 18.680 3.479 1.00 39.12 112 PRO A O 1
ATOM 859 N N . THR A 1 113 ? -23.782 16.877 2.655 1.00 41.19 113 THR A N 1
ATOM 860 C CA . THR A 1 113 ? -24.822 16.453 1.711 1.00 41.19 113 THR A CA 1
ATOM 861 C C . THR A 1 113 ? -26.026 15.857 2.444 1.00 41.19 113 THR A C 1
ATOM 863 O O . THR A 1 113 ? -25.925 15.381 3.575 1.00 41.19 113 THR A O 1
ATOM 866 N N . GLU A 1 114 ? -27.191 15.900 1.794 1.00 43.72 114 GLU A N 1
ATOM 867 C CA . GLU A 1 114 ? -28.518 15.779 2.419 1.00 43.72 114 GLU A CA 1
ATOM 868 C C . GLU A 1 114 ? -28.809 14.464 3.155 1.00 43.72 114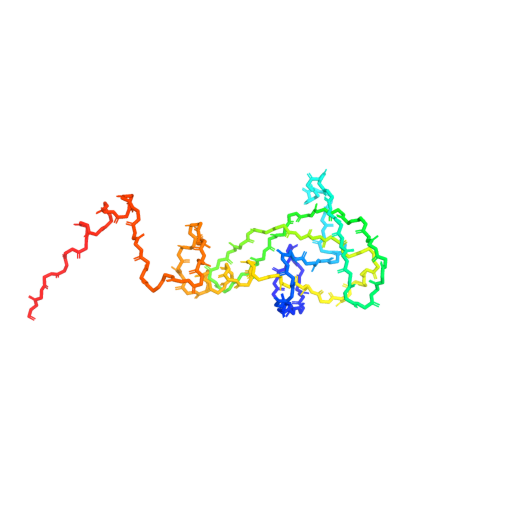 GLU A C 1
ATOM 870 O O . GLU A 1 114 ? -29.689 14.442 4.012 1.00 43.72 114 GLU A O 1
ATOM 875 N N . VAL A 1 115 ? -28.016 13.413 2.934 1.00 39.31 115 VAL A N 1
ATOM 876 C CA . VAL A 1 115 ? -28.077 12.159 3.709 1.00 39.31 115 VAL A CA 1
ATOM 877 C C . VAL A 1 115 ? -27.693 12.387 5.185 1.00 39.31 115 VAL A C 1
ATOM 879 O O . VAL A 1 115 ? -28.184 11.703 6.078 1.00 39.31 115 VAL A O 1
ATOM 882 N N . GLY A 1 116 ? -26.880 13.410 5.479 1.00 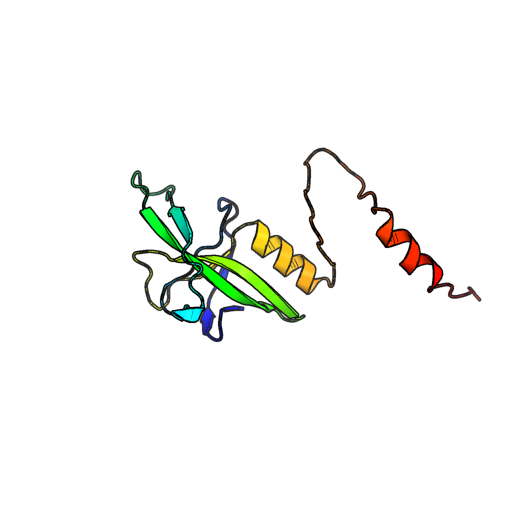36.22 116 GLY A N 1
ATOM 883 C CA . GLY A 1 116 ? -26.477 13.782 6.840 1.00 36.22 116 GLY A CA 1
ATOM 884 C C . GLY A 1 116 ? -27.554 14.490 7.672 1.00 36.22 116 GLY A C 1
ATOM 885 O O . GLY A 1 116 ? -27.359 14.684 8.873 1.00 36.22 116 GLY A O 1
ATOM 886 N N . LYS A 1 117 ? -28.697 14.870 7.080 1.00 36.44 117 LYS A N 1
ATOM 887 C CA . LYS A 1 117 ? -29.785 15.536 7.822 1.00 36.44 117 LYS A CA 1
ATOM 888 C C . LYS A 1 117 ? -30.540 14.572 8.747 1.00 36.44 117 LYS A C 1
ATOM 890 O O . LYS A 1 117 ? -31.058 15.005 9.773 1.00 36.44 117 LYS A O 1
ATOM 895 N N . GLU A 1 118 ? -30.564 13.275 8.440 1.00 34.31 118 GLU A N 1
ATOM 896 C CA . GLU A 1 118 ? -31.376 12.298 9.183 1.00 34.31 118 GLU A CA 1
ATOM 897 C C . GLU A 1 118 ? -30.768 11.904 10.546 1.00 34.31 118 GLU A C 1
ATOM 899 O O . GLU A 1 118 ? -31.478 11.501 11.467 1.00 34.31 118 GLU A O 1
ATOM 904 N N . ILE A 1 119 ? -29.457 12.100 10.727 1.00 41.25 119 ILE A N 1
ATOM 905 C CA . ILE A 1 119 ? -28.745 11.695 11.951 1.00 41.25 119 ILE A CA 1
ATOM 906 C C . ILE A 1 119 ? -28.832 12.772 13.047 1.00 41.25 119 ILE A C 1
ATOM 908 O O . ILE A 1 119 ? -28.928 12.442 14.231 1.00 41.25 119 ILE A O 1
ATOM 912 N N . ILE A 1 120 ? -28.896 14.059 12.683 1.00 37.50 120 ILE A N 1
ATOM 913 C CA . ILE A 1 120 ? -28.943 15.172 13.654 1.00 37.50 120 ILE A CA 1
ATOM 914 C C . ILE A 1 120 ? -30.261 15.168 14.458 1.00 37.50 120 ILE A C 1
ATOM 916 O O . ILE A 1 120 ? -30.297 15.618 15.603 1.00 37.50 120 ILE A O 1
ATOM 920 N N . ALA A 1 121 ? -31.339 14.589 13.921 1.00 36.62 121 ALA A N 1
ATOM 921 C CA . ALA A 1 121 ? -32.640 14.554 14.590 1.00 36.62 121 ALA A CA 1
ATOM 922 C C . ALA A 1 121 ? -32.698 13.634 15.830 1.00 36.62 121 ALA A C 1
ATOM 924 O O . ALA A 1 121 ? -33.590 13.804 16.662 1.00 36.62 121 ALA A O 1
ATOM 925 N N . ARG A 1 122 ? -31.766 12.680 15.991 1.00 39.12 122 ARG A N 1
ATOM 926 C CA . ARG A 1 122 ? -31.817 11.682 17.083 1.00 39.12 122 ARG A CA 1
ATOM 927 C C . ARG A 1 122 ? -30.999 12.042 18.330 1.00 39.12 122 ARG A C 1
ATOM 929 O O . ARG A 1 122 ? -31.033 11.299 19.303 1.00 39.12 122 ARG A O 1
ATOM 936 N N . GLY A 1 123 ? -30.312 13.185 18.335 1.00 38.03 123 GLY A N 1
ATOM 937 C CA . GLY A 1 123 ? -29.449 13.625 19.436 1.00 38.03 123 GLY A CA 1
ATOM 938 C C . GLY A 1 123 ? -29.945 14.873 20.169 1.00 38.03 123 GLY A C 1
ATOM 939 O O . GLY A 1 123 ? -29.168 15.803 20.353 1.00 38.03 123 GLY A O 1
ATOM 940 N N . LYS A 1 124 ? -31.221 14.949 20.575 1.00 38.28 124 LYS A N 1
ATOM 941 C CA . LYS A 1 124 ? -31.661 15.988 21.526 1.00 38.28 124 LYS A CA 1
ATOM 942 C C . LYS A 1 124 ? -31.316 15.552 22.953 1.00 38.28 124 LYS A C 1
ATOM 944 O O . LYS A 1 124 ? -32.066 14.795 23.558 1.00 38.28 124 LYS A O 1
ATOM 949 N N . LEU A 1 125 ? -30.209 16.056 23.496 1.00 35.06 125 LEU A N 1
ATOM 950 C CA . LEU A 1 125 ? -29.993 16.128 24.943 1.00 35.06 125 LEU A CA 1
ATOM 951 C C . LEU A 1 125 ? -30.427 17.520 25.419 1.00 35.06 125 LEU A C 1
ATOM 953 O O . LEU A 1 125 ? -29.919 18.536 24.950 1.00 35.06 125 LEU A O 1
ATOM 957 N N . THR A 1 126 ? -31.421 17.555 26.304 1.00 32.31 126 THR A N 1
ATOM 958 C CA . THR A 1 126 ? -31.930 18.766 26.960 1.00 32.31 126 THR A CA 1
ATOM 959 C C . THR A 1 126 ? -30.905 19.304 27.964 1.00 32.31 126 THR A C 1
ATOM 961 O O . THR A 1 126 ? -30.402 18.504 28.758 1.00 32.31 126 THR A O 1
ATOM 964 N N . PRO A 1 127 ? -30.619 20.618 28.003 1.00 36.59 127 PRO A N 1
ATOM 965 C CA . PRO A 1 127 ? -29.744 21.189 29.023 1.00 36.59 127 PRO A CA 1
ATOM 966 C C . PRO A 1 127 ? -30.476 21.306 30.371 1.00 36.59 127 PRO A C 1
ATOM 968 O O . PRO A 1 127 ? -31.668 21.622 30.394 1.00 36.59 127 PRO A O 1
ATOM 971 N N . ARG A 1 128 ? -29.760 21.059 31.475 1.00 34.28 128 ARG A N 1
ATOM 972 C CA . ARG A 1 128 ? -30.099 21.565 32.816 1.00 34.28 128 ARG A CA 1
ATOM 973 C C . ARG A 1 128 ? -29.402 22.898 33.034 1.00 34.28 128 ARG A C 1
ATOM 975 O O . ARG A 1 128 ? -28.251 23.010 32.556 1.00 34.28 128 ARG A O 1
#

Organism: Nephila pilipes (NCBI:txid299642)

Nearest PDB structures (foldseek):
  2pma-assembly1_A  TM=5.890E-01  e=2.588E-01  Legionella pneumophila subsp. pneumophila str. Philadelphia 1
  5mkt-assembly1_A  TM=4.226E-01  e=1.799E+00  Mus musculus
  4p2j-assembly2_B  TM=4.917E-01  e=4.597E+00  Mus musculus
  4p2j-assembly1_A  TM=3.245E-01  e=4.893E+00  Mus musculus
  6s0x-assembly1_v  TM=2.355E-01  e=6.690E+00  Staphylococcus aureus

Mean predicted aligned error: 11.86 Å

pLDDT: mean 78.08, std 22.01, range [32.31, 97.25]

Radius of gyration: 18.39 Å; Cα contacts (8 Å, |Δi|>4): 201; chains: 1; bounding box: 48×41×49 Å

Foldseek 3Di:
DQKLNDDAAEDEDAPDPAKEDACLSADPVQWPPDWDWDDDPVDPDTDIFTKGWIWDDAPQGIDIGIHTHDPPDDPHDGIYDYPVVVVVNVCSVVVHDPPPDPDDPPDDDDDDDPVVVVVVVVDDDDDD

Sequence (128 aa):
MENNGVYRVCLRDTGSSIDVCVRSCIKESDLLGEDVWLKSPLDDVCHCSPLAKIKIKTIRGEIYTKAAIKPDGRGDDPYLLGNRSAELIYSCEQGIQLNNAVVTRSAGKIHPTEVGKEIIARGKLTPR

Solvent-accessible surface area (backbone atoms only — not comparable to full-atom values): 7911 Å² total; per-residue (Å²): 78,36,37,62,88,40,80,38,61,69,44,81,34,85,88,34,87,54,24,37,34,36,57,84,56,54,57,79,89,32,50,67,90,45,73,44,79,47,69,50,97,89,45,94,61,69,43,84,20,52,30,27,59,40,44,39,50,56,99,68,49,73,48,79,47,65,25,32,34,43,92,84,49,49,90,79,56,57,33,36,36,6,46,65,58,49,53,50,50,54,26,44,68,70,71,46,84,76,81,79,77,77,80,59,98,80,63,92,71,88,77,83,58,79,79,61,60,71,62,66,74,78,68,83,78,82,85,130